Protein AF-A0A2N8C670-F1 (afdb_monomer_lite)

Structure (mmCIF, N/CA/C/O backbone):
data_AF-A0A2N8C670-F1
#
_entry.id   AF-A0A2N8C670-F1
#
loop_
_atom_site.group_PDB
_atom_site.id
_atom_site.type_symbol
_atom_site.label_atom_id
_atom_site.label_alt_id
_atom_site.label_comp_id
_atom_site.label_asym_id
_atom_site.label_entity_id
_atom_site.label_seq_id
_atom_site.pdbx_PDB_ins_code
_atom_site.Cartn_x
_atom_site.Cartn_y
_atom_site.Cartn_z
_atom_site.occupancy
_atom_site.B_iso_or_equiv
_atom_site.auth_seq_id
_atom_site.auth_comp_id
_atom_site.auth_asym_id
_atom_site.auth_atom_id
_atom_site.pdbx_PDB_model_num
ATOM 1 N N . MET A 1 1 ? 7.384 -11.975 -25.880 1.00 37.09 1 MET A N 1
ATOM 2 C CA . MET A 1 1 ? 7.528 -10.860 -24.914 1.00 37.09 1 MET A CA 1
ATOM 3 C C . MET A 1 1 ? 8.183 -11.409 -23.660 1.00 37.09 1 MET A C 1
ATOM 5 O O . MET A 1 1 ? 7.672 -12.385 -23.130 1.00 37.09 1 MET A O 1
ATOM 9 N N . LYS A 1 2 ? 9.325 -10.861 -23.216 1.00 44.34 2 LYS A N 1
ATOM 10 C CA . LYS A 1 2 ? 9.899 -11.237 -21.913 1.00 44.34 2 LYS A CA 1
ATOM 11 C C . LYS A 1 2 ? 8.864 -10.874 -20.846 1.00 44.34 2 LYS A C 1
A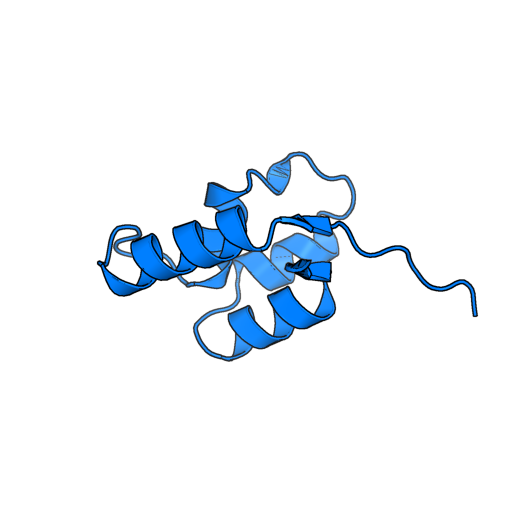TOM 13 O O . LYS A 1 2 ? 8.475 -9.710 -20.779 1.00 44.34 2 LYS A O 1
ATOM 18 N N . SER A 1 3 ? 8.388 -11.853 -20.078 1.00 50.91 3 SER A N 1
ATOM 19 C CA . SER A 1 3 ? 7.581 -11.577 -18.890 1.00 50.91 3 SER A CA 1
ATOM 20 C C . SER A 1 3 ? 8.416 -10.654 -18.006 1.00 50.91 3 SER A C 1
ATOM 22 O O . SER A 1 3 ? 9.514 -11.035 -17.596 1.00 50.91 3 SER A O 1
ATOM 24 N N . ARG A 1 4 ? 7.990 -9.401 -17.813 1.00 69.31 4 ARG A N 1
ATOM 25 C CA . ARG A 1 4 ? 8.643 -8.532 -16.831 1.00 69.31 4 ARG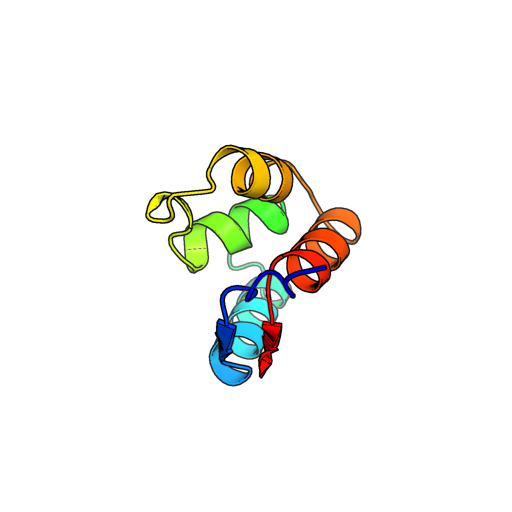 A CA 1
ATOM 26 C C . ARG A 1 4 ? 8.404 -9.194 -15.483 1.00 69.31 4 ARG A C 1
ATOM 28 O O . ARG A 1 4 ? 7.254 -9.297 -15.065 1.00 69.31 4 ARG A O 1
ATOM 35 N N . ILE A 1 5 ? 9.471 -9.684 -14.855 1.00 77.00 5 ILE A N 1
ATOM 36 C CA . ILE A 1 5 ? 9.404 -10.212 -13.494 1.00 77.00 5 ILE A CA 1
ATOM 37 C C . ILE A 1 5 ? 8.893 -9.063 -12.628 1.00 77.00 5 ILE A C 1
ATOM 39 O O . ILE A 1 5 ? 9.528 -8.010 -12.554 1.00 77.00 5 ILE A O 1
ATOM 43 N N . ARG A 1 6 ? 7.692 -9.228 -12.074 1.00 87.31 6 ARG A N 1
ATOM 44 C CA . ARG A 1 6 ? 7.109 -8.254 -11.156 1.00 87.31 6 ARG A CA 1
ATOM 45 C C . ARG A 1 6 ? 7.776 -8.430 -9.798 1.00 87.31 6 ARG A C 1
ATOM 47 O O . ARG A 1 6 ? 7.961 -9.579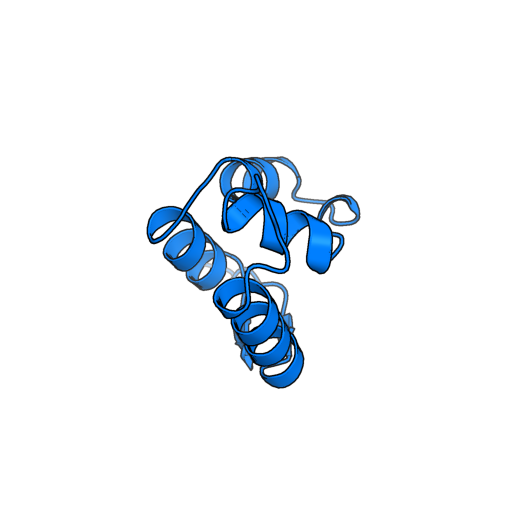 -9.395 1.00 87.31 6 ARG A O 1
ATOM 54 N N . PRO A 1 7 ? 8.121 -7.342 -9.092 1.00 90.81 7 PRO A N 1
ATOM 55 C CA . PRO A 1 7 ? 8.571 -7.452 -7.717 1.00 90.81 7 PRO A CA 1
ATOM 56 C C . PRO A 1 7 ? 7.524 -8.186 -6.883 1.00 90.81 7 PRO A C 1
ATOM 58 O O . PRO A 1 7 ? 6.314 -8.011 -7.070 1.00 90.81 7 PRO A O 1
ATOM 61 N N . GLU A 1 8 ? 8.007 -9.033 -5.991 1.00 94.75 8 GLU A N 1
ATOM 62 C CA . GLU A 1 8 ? 7.166 -9.905 -5.190 1.00 94.75 8 GLU A CA 1
ATOM 63 C C . GLU A 1 8 ? 6.944 -9.285 -3.816 1.00 94.75 8 GLU A C 1
ATOM 65 O O . GLU A 1 8 ? 7.855 -8.698 -3.233 1.00 94.75 8 GLU A O 1
ATOM 70 N N . ILE A 1 9 ? 5.722 -9.413 -3.314 1.00 95.75 9 ILE A N 1
ATOM 71 C CA . ILE A 1 9 ? 5.355 -9.057 -1.949 1.00 95.75 9 ILE A CA 1
ATOM 72 C C . ILE A 1 9 ? 4.752 -10.302 -1.323 1.00 95.75 9 ILE A C 1
ATOM 74 O O . ILE A 1 9 ? 3.862 -10.927 -1.905 1.00 95.75 9 ILE A O 1
ATOM 78 N N . GLU A 1 10 ? 5.250 -10.658 -0.145 1.00 97.44 10 GLU A N 1
ATOM 79 C CA . GLU A 1 10 ? 4.690 -11.759 0.625 1.00 97.44 10 GLU A CA 1
ATOM 80 C C . GLU A 1 10 ? 3.239 -11.451 0.995 1.00 97.44 10 GLU A C 1
ATOM 82 O O . GLU 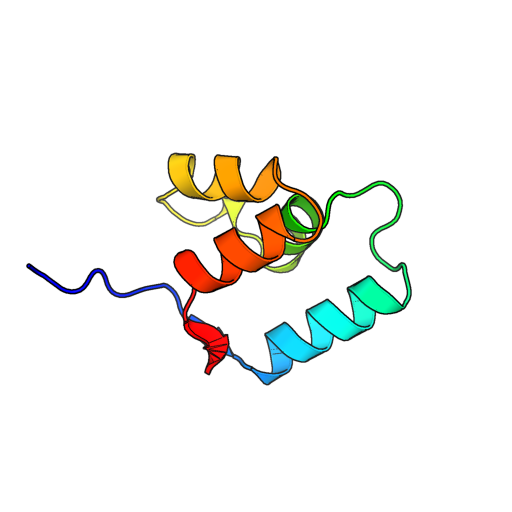A 1 10 ? 2.922 -10.355 1.466 1.00 97.44 10 GLU A O 1
ATOM 87 N N . ARG A 1 11 ? 2.353 -12.431 0.809 1.00 97.25 11 ARG A N 1
ATOM 88 C CA . ARG A 1 11 ? 0.929 -12.307 1.128 1.00 97.25 11 ARG A CA 1
ATOM 89 C C . ARG A 1 11 ? 0.705 -11.843 2.562 1.00 97.25 11 ARG A C 1
ATOM 91 O O . ARG A 1 11 ? -0.088 -10.936 2.765 1.00 97.25 11 ARG A O 1
ATOM 98 N N . ALA A 1 12 ? 1.453 -12.388 3.519 1.00 97.88 12 ALA A N 1
ATOM 99 C CA . ALA A 1 12 ? 1.352 -11.987 4.920 1.00 97.88 12 ALA A CA 1
ATOM 100 C C . ALA A 1 12 ? 1.642 -10.488 5.125 1.00 97.88 12 ALA A C 1
ATOM 102 O O . ALA A 1 12 ? 0.873 -9.808 5.796 1.00 97.88 12 ALA A O 1
ATOM 103 N N . ALA A 1 13 ? 2.692 -9.953 4.491 1.00 98.12 13 ALA A N 1
ATOM 104 C CA . ALA A 1 13 ? 3.031 -8.532 4.579 1.00 98.12 13 ALA A CA 1
ATOM 105 C C . ALA A 1 13 ? 1.993 -7.641 3.873 1.00 98.12 13 ALA A C 1
ATOM 107 O O . ALA A 1 13 ? 1.699 -6.534 4.322 1.00 98.12 13 ALA A O 1
ATOM 108 N N . TYR A 1 14 ? 1.414 -8.118 2.767 1.00 98.12 14 TYR A N 1
ATOM 109 C CA . TYR A 1 14 ? 0.320 -7.416 2.096 1.00 98.12 14 TYR A CA 1
ATOM 110 C C . TYR A 1 14 ? -0.952 -7.374 2.953 1.00 98.12 14 TYR A C 1
ATOM 112 O O . TYR A 1 14 ? -1.581 -6.322 3.063 1.00 98.12 14 TYR A O 1
ATOM 120 N N . ASP A 1 15 ? -1.308 -8.494 3.577 1.00 98.12 15 ASP A N 1
ATOM 121 C CA . ASP A 1 15 ? -2.478 -8.598 4.446 1.00 98.12 15 ASP A CA 1
ATOM 122 C C . ASP A 1 15 ? -2.290 -7.750 5.724 1.00 98.12 15 ASP A C 1
ATOM 124 O O . ASP A 1 15 ? -3.224 -7.071 6.149 1.00 98.12 15 ASP A O 1
ATOM 128 N N . GLU A 1 16 ? -1.072 -7.689 6.284 1.00 98.44 16 GLU A N 1
ATOM 129 C CA . GLU A 1 16 ? -0.721 -6.775 7.384 1.00 98.44 16 GLU A CA 1
ATOM 130 C C . GLU A 1 16 ? -0.896 -5.305 6.977 1.00 98.44 16 GLU A C 1
ATOM 132 O O . GLU A 1 16 ? -1.513 -4.522 7.703 1.00 98.44 16 GLU A O 1
ATOM 137 N N . PHE A 1 17 ? -0.417 -4.929 5.789 1.00 98.31 17 PHE A N 1
ATOM 138 C CA . PHE A 1 17 ? -0.631 -3.587 5.254 1.00 98.31 17 PHE A CA 1
ATOM 139 C C . PHE A 1 17 ? -2.125 -3.248 5.131 1.00 98.31 17 PHE A C 1
ATOM 141 O O . PHE A 1 17 ? -2.528 -2.146 5.509 1.00 98.31 17 PHE A O 1
ATOM 148 N N . LEU A 1 18 ? -2.953 -4.175 4.634 1.00 97.62 18 LEU A N 1
ATOM 149 C CA . LEU A 1 18 ? -4.399 -3.962 4.526 1.00 97.62 18 LEU A CA 1
ATOM 150 C C . LEU A 1 18 ? -5.053 -3.794 5.901 1.00 97.62 18 LEU A C 1
ATOM 152 O O . LEU A 1 18 ? -5.855 -2.881 6.076 1.00 97.62 18 LEU A O 1
ATOM 156 N N . ALA A 1 19 ? -4.664 -4.592 6.895 1.00 98.19 19 ALA A N 1
ATOM 157 C CA . ALA A 1 19 ? -5.170 -4.447 8.259 1.00 98.19 19 ALA A CA 1
ATOM 158 C C . ALA A 1 19 ? -4.800 -3.083 8.878 1.00 98.19 19 ALA A C 1
ATOM 160 O O . ALA A 1 19 ? -5.619 -2.438 9.539 1.00 98.19 19 ALA A O 1
ATOM 161 N N . LEU A 1 20 ? -3.581 -2.595 8.626 1.00 98.25 20 LEU A N 1
ATOM 162 C CA . LEU A 1 20 ? -3.161 -1.253 9.041 1.00 98.25 20 LEU A CA 1
ATOM 163 C C . LEU A 1 20 ? -3.945 -0.158 8.305 1.00 98.25 20 LEU A C 1
ATOM 165 O O . LEU A 1 20 ? -4.330 0.841 8.909 1.00 98.25 20 LEU A O 1
ATOM 169 N N . TRP A 1 21 ? -4.217 -0.347 7.015 1.00 97.56 21 TRP A N 1
ATOM 170 C CA . TRP A 1 21 ? -5.031 0.580 6.234 1.00 97.56 21 TRP A CA 1
ATOM 171 C C . TRP A 1 21 ? -6.468 0.664 6.754 1.00 97.56 21 TRP A C 1
ATOM 173 O O . TRP A 1 21 ? -6.948 1.761 7.040 1.00 97.56 21 TRP A O 1
ATOM 183 N N . ASP A 1 22 ? -7.121 -0.479 6.952 1.00 96.12 22 ASP A N 1
ATOM 184 C CA . ASP A 1 22 ? -8.511 -0.552 7.409 1.00 96.12 22 ASP A CA 1
ATOM 185 C C . ASP A 1 22 ? -8.686 -0.047 8.851 1.00 96.12 22 ASP A C 1
ATOM 187 O O . ASP A 1 22 ? -9.754 0.445 9.210 1.00 96.12 22 ASP A O 1
ATOM 191 N N . SER A 1 23 ? -7.631 -0.108 9.671 1.00 96.88 23 SER A N 1
ATOM 192 C CA . SER A 1 23 ? -7.620 0.480 11.020 1.00 96.88 23 SER A CA 1
ATOM 193 C C . SER A 1 23 ? -7.329 1.986 11.047 1.00 96.88 23 SER A C 1
ATOM 195 O O . SER A 1 23 ? -7.384 2.596 12.114 1.00 96.88 23 SER A O 1
ATOM 197 N N . GLY A 1 24 ? -7.041 2.605 9.897 1.00 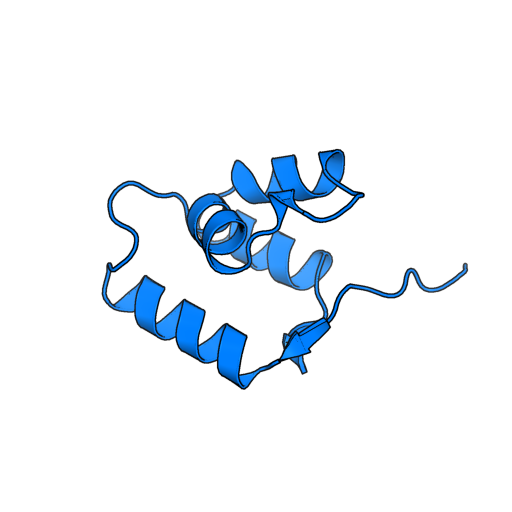96.19 24 GLY A N 1
ATOM 198 C CA . GLY A 1 24 ? -6.773 4.041 9.795 1.00 96.19 24 GLY A CA 1
ATOM 199 C C . GLY A 1 24 ? -5.347 4.453 10.175 1.00 96.19 24 GLY A C 1
ATOM 200 O O . GLY A 1 24 ? -5.099 5.636 10.385 1.00 96.19 24 GLY A O 1
ATOM 201 N N . ALA A 1 25 ? -4.385 3.523 10.221 1.00 97.19 25 ALA A N 1
ATOM 202 C CA . ALA A 1 25 ? -3.005 3.801 10.644 1.00 97.19 25 ALA A CA 1
ATOM 203 C C . ALA A 1 25 ? -2.242 4.787 9.730 1.00 97.19 25 ALA A C 1
ATOM 205 O O . ALA A 1 25 ? -1.179 5.289 10.097 1.00 97.19 25 ALA A O 1
ATOM 206 N N . PHE A 1 26 ? -2.766 5.064 8.534 1.00 96.75 26 PHE A N 1
ATOM 207 C CA . PHE A 1 26 ? -2.165 5.955 7.542 1.00 96.75 26 PHE A CA 1
ATOM 208 C C . PHE A 1 26 ? -2.987 7.237 7.362 1.00 96.75 26 PHE A C 1
ATOM 210 O O . PHE A 1 26 ? -3.389 7.579 6.247 1.00 96.75 26 PHE A O 1
ATOM 217 N N . GLU A 1 27 ? -3.239 7.953 8.460 1.00 92.81 27 GLU A N 1
ATOM 218 C CA . GLU A 1 27 ? -3.988 9.212 8.436 1.00 92.81 27 GLU A CA 1
ATOM 219 C C . GLU A 1 27 ? -3.441 10.191 7.387 1.00 92.81 27 GLU A C 1
ATOM 221 O O . GLU A 1 27 ? -2.230 10.384 7.244 1.00 92.81 27 GLU A O 1
ATOM 226 N N . ASN A 1 28 ? -4.357 10.832 6.655 1.00 94.31 28 ASN A N 1
ATOM 227 C CA . ASN A 1 28 ? -4.068 11.816 5.606 1.00 94.31 28 ASN A CA 1
ATOM 228 C C . ASN A 1 28 ? -3.227 11.300 4.423 1.00 94.31 28 ASN A C 1
ATOM 230 O O . ASN A 1 28 ? -2.749 12.102 3.618 1.00 94.31 28 ASN A O 1
ATOM 234 N N . GLN A 1 29 ? -3.055 9.984 4.276 1.00 97.81 29 GLN A N 1
ATOM 235 C CA . GLN A 1 29 ? -2.390 9.394 3.118 1.00 97.81 29 GLN A CA 1
ATOM 236 C C . GLN A 1 29 ? -3.410 8.785 2.163 1.00 97.81 29 GLN A C 1
ATOM 238 O O . GLN A 1 29 ? -4.362 8.125 2.572 1.00 97.81 29 GLN A O 1
ATOM 243 N N . ARG A 1 30 ? -3.168 8.957 0.861 1.00 98.06 30 ARG A N 1
ATOM 244 C CA . ARG A 1 30 ? -3.831 8.141 -0.164 1.00 98.06 30 ARG A CA 1
ATOM 245 C C . ARG A 1 30 ? -3.340 6.700 -0.052 1.00 98.06 30 ARG A C 1
ATOM 247 O O . ARG A 1 30 ? -2.177 6.479 0.291 1.00 98.06 30 ARG A O 1
ATOM 254 N N . LEU A 1 31 ? -4.159 5.726 -0.435 1.00 98.44 31 LEU A N 1
ATOM 255 C CA . LEU A 1 31 ? -3.795 4.307 -0.339 1.00 98.44 31 LEU A CA 1
ATOM 256 C C . LEU A 1 31 ? -2.465 3.990 -1.047 1.00 98.44 31 LEU A C 1
ATOM 258 O O . LEU A 1 31 ? -1.620 3.272 -0.512 1.00 98.44 31 LEU A O 1
ATOM 262 N N . GLY A 1 32 ? -2.251 4.552 -2.239 1.00 98.25 32 GLY A N 1
ATOM 263 C CA . GLY A 1 32 ? -1.022 4.339 -3.002 1.00 98.25 32 GLY A CA 1
ATOM 264 C C . GLY A 1 32 ? 0.211 4.973 -2.353 1.00 98.25 32 GLY A C 1
ATOM 265 O O . GLY A 1 32 ? 1.292 4.386 -2.376 1.00 98.25 32 GLY A O 1
ATOM 266 N N . GLN A 1 33 ? 0.042 6.129 -1.705 1.00 98.50 33 GLN A N 1
ATOM 267 C CA . GLN A 1 33 ? 1.084 6.790 -0.918 1.00 98.50 33 GLN A CA 1
ATOM 268 C C . GLN A 1 33 ? 1.446 5.971 0.327 1.00 98.50 33 GLN A C 1
ATOM 270 O O . GLN A 1 33 ? 2.628 5.731 0.574 1.00 98.50 33 GLN A O 1
ATOM 275 N N . ALA A 1 34 ? 0.441 5.502 1.070 1.00 98.56 34 ALA A N 1
ATOM 276 C CA . ALA A 1 34 ? 0.628 4.660 2.247 1.00 98.56 34 ALA A CA 1
ATOM 277 C C . ALA A 1 34 ? 1.401 3.385 1.896 1.00 98.56 34 ALA A C 1
ATOM 279 O O . ALA A 1 34 ? 2.412 3.076 2.525 1.00 98.56 34 ALA A O 1
ATOM 280 N N . PHE A 1 35 ? 0.992 2.701 0.825 1.00 98.44 35 PHE A N 1
ATOM 281 C CA . PHE A 1 35 ? 1.670 1.510 0.323 1.00 98.44 35 PHE A CA 1
ATOM 282 C C . PHE A 1 35 ? 3.123 1.798 -0.081 1.00 98.44 35 PHE A C 1
ATOM 284 O O . PHE A 1 35 ? 4.046 1.086 0.319 1.00 98.44 35 PHE A O 1
ATOM 291 N N . TYR A 1 36 ? 3.342 2.875 -0.843 1.00 98.25 36 TYR A N 1
ATOM 292 C CA . TYR A 1 36 ? 4.673 3.283 -1.288 1.00 98.25 36 TYR A CA 1
ATOM 293 C C . TYR A 1 36 ? 5.626 3.542 -0.116 1.00 98.25 36 TYR A C 1
ATOM 295 O O . TYR A 1 36 ? 6.789 3.122 -0.147 1.00 98.25 36 TYR A O 1
ATOM 303 N N . ASN A 1 37 ? 5.127 4.198 0.931 1.00 97.69 37 ASN A N 1
ATOM 304 C CA . ASN A 1 37 ? 5.891 4.504 2.132 1.00 97.69 37 ASN A CA 1
ATOM 305 C C . ASN A 1 37 ? 6.145 3.253 2.981 1.00 97.69 37 ASN A C 1
ATOM 307 O O . ASN A 1 37 ? 7.292 3.003 3.358 1.00 97.69 37 ASN A O 1
ATOM 311 N N . HIS A 1 38 ? 5.104 2.453 3.234 1.00 97.94 38 HIS A N 1
ATOM 312 C CA . HIS A 1 38 ? 5.162 1.251 4.067 1.00 97.94 38 HIS A CA 1
ATOM 313 C C . HIS A 1 38 ? 6.200 0.248 3.542 1.00 97.94 38 HIS A C 1
ATOM 315 O O . HIS A 1 38 ? 7.088 -0.173 4.282 1.00 97.94 38 HIS A O 1
ATOM 321 N N . PHE A 1 39 ? 6.186 -0.031 2.234 1.00 97.19 39 PHE A N 1
ATOM 322 C CA . PHE A 1 39 ? 7.139 -0.945 1.591 1.00 97.19 39 PHE A CA 1
ATOM 323 C C . PHE A 1 39 ? 8.457 -0.281 1.158 1.00 97.19 39 PHE A C 1
ATOM 325 O O . PHE A 1 39 ? 9.288 -0.914 0.506 1.00 97.19 39 PHE A O 1
ATOM 332 N N . ARG A 1 40 ? 8.687 0.991 1.518 1.00 96.38 40 ARG A N 1
ATOM 333 C CA . ARG A 1 40 ? 9.916 1.750 1.206 1.00 96.38 40 ARG A CA 1
ATOM 334 C C . ARG A 1 40 ? 10.278 1.722 -0.284 1.00 96.38 40 ARG A C 1
ATOM 336 O O . ARG A 1 40 ? 11.448 1.601 -0.655 1.00 96.38 40 ARG A O 1
ATOM 343 N N . LEU A 1 41 ? 9.274 1.880 -1.146 1.00 95.50 41 LEU A N 1
ATOM 344 C CA . LEU A 1 41 ? 9.423 1.734 -2.597 1.00 95.50 41 LEU A CA 1
ATOM 345 C C . LEU A 1 41 ? 10.329 2.801 -3.231 1.00 95.50 41 LEU A C 1
ATOM 347 O O . LEU A 1 41 ? 10.823 2.599 -4.337 1.00 95.50 41 LEU A O 1
ATOM 351 N N . HIS A 1 42 ? 10.635 3.890 -2.518 1.00 93.06 42 HIS A N 1
ATOM 352 C CA . HIS A 1 42 ? 11.653 4.880 -2.901 1.00 93.06 42 HIS A CA 1
ATOM 353 C C . HIS A 1 42 ? 13.059 4.290 -3.108 1.00 93.06 42 HIS A C 1
ATOM 355 O O . HIS A 1 42 ? 13.914 4.944 -3.696 1.00 93.06 42 HIS A O 1
ATOM 361 N N . ARG A 1 43 ? 13.312 3.061 -2.640 1.00 93.19 43 ARG A N 1
ATOM 362 C CA . ARG A 1 43 ? 14.598 2.362 -2.801 1.00 93.19 43 ARG A CA 1
ATOM 363 C C . ARG A 1 43 ? 14.721 1.566 -4.101 1.00 93.19 43 ARG A C 1
ATOM 365 O O . ARG A 1 43 ? 15.806 1.082 -4.403 1.00 93.19 43 ARG A O 1
ATOM 372 N N . LEU A 1 44 ? 13.630 1.398 -4.846 1.00 90.12 44 LEU A N 1
ATOM 373 C CA . LEU A 1 44 ? 13.620 0.648 -6.104 1.00 90.12 44 LEU A CA 1
ATOM 374 C C . LEU A 1 44 ? 14.028 1.538 -7.288 1.00 90.12 44 LEU A C 1
ATOM 376 O O . LEU A 1 44 ? 13.944 2.762 -7.216 1.00 90.12 44 LEU A O 1
ATOM 380 N N . SER A 1 45 ? 14.465 0.949 -8.398 1.00 86.88 45 SER A N 1
ATOM 381 C CA . SER A 1 45 ? 14.982 1.712 -9.544 1.00 86.88 45 SER A CA 1
ATOM 382 C C . SER A 1 45 ? 13.872 2.301 -10.429 1.00 86.88 45 SER A C 1
ATOM 384 O O . SER A 1 45 ? 14.046 3.343 -11.057 1.00 86.88 45 SER A O 1
ATOM 386 N N . GLU A 1 46 ? 12.695 1.684 -10.455 1.00 88.19 46 GLU A N 1
ATOM 387 C CA . GLU A 1 46 ? 11.575 1.987 -11.350 1.00 88.19 46 GLU A CA 1
ATOM 388 C C . GLU A 1 46 ? 10.700 3.155 -10.855 1.00 88.19 46 GLU A C 1
ATOM 390 O O . GLU A 1 46 ? 9.468 3.115 -10.919 1.00 88.19 46 GLU A O 1
ATOM 395 N N . GLN A 1 47 ? 11.327 4.238 -10.389 1.00 91.38 47 GLN A N 1
ATOM 396 C CA . GLN A 1 47 ? 10.639 5.345 -9.712 1.00 91.38 47 GLN A CA 1
ATOM 397 C C . GLN A 1 47 ? 9.538 6.013 -10.542 1.00 91.38 47 GLN A C 1
ATOM 399 O O . GLN A 1 47 ? 8.533 6.430 -9.980 1.00 91.38 47 GLN A O 1
ATOM 404 N N . ARG A 1 48 ? 9.642 6.062 -11.877 1.00 91.12 48 ARG A N 1
ATOM 405 C CA . ARG A 1 48 ? 8.582 6.644 -12.725 1.00 91.12 48 ARG A CA 1
ATOM 406 C C . ARG A 1 48 ? 7.254 5.884 -12.618 1.00 91.12 48 ARG A C 1
ATOM 408 O O . ARG A 1 48 ? 6.197 6.503 -12.594 1.00 91.12 48 ARG A O 1
ATOM 415 N N . LEU A 1 49 ? 7.306 4.552 -12.569 1.00 91.50 49 LEU A N 1
ATOM 416 C CA . LEU A 1 49 ? 6.117 3.712 -12.401 1.00 91.50 49 LEU A CA 1
ATOM 417 C C . LEU A 1 49 ? 5.578 3.826 -10.971 1.00 91.50 49 LEU A C 1
ATOM 419 O O . LEU A 1 49 ? 4.374 3.956 -10.764 1.00 91.50 49 LEU A O 1
ATOM 423 N N . LEU A 1 50 ? 6.485 3.814 -9.995 1.00 94.94 50 LEU A N 1
ATOM 424 C CA . LEU A 1 50 ? 6.147 3.861 -8.575 1.00 94.94 50 LEU A CA 1
ATOM 425 C C .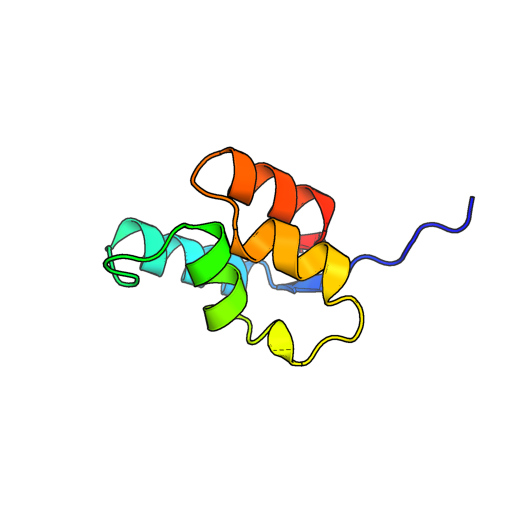 LEU A 1 50 ? 5.606 5.229 -8.142 1.00 94.94 50 LEU A C 1
ATOM 427 O O . LEU A 1 50 ? 4.792 5.293 -7.227 1.00 94.94 50 LEU A O 1
ATOM 431 N N . HIS A 1 51 ? 5.978 6.305 -8.835 1.00 94.88 51 HIS A N 1
ATOM 432 C CA . HIS A 1 51 ? 5.393 7.626 -8.631 1.00 94.88 51 HIS A CA 1
ATOM 433 C C . HIS A 1 51 ? 3.902 7.647 -8.997 1.00 94.88 51 HIS A C 1
ATOM 435 O O . HIS A 1 51 ? 3.090 8.154 -8.233 1.00 94.88 51 HIS A O 1
ATOM 441 N N . GLY A 1 52 ? 3.513 6.989 -10.095 1.00 95.38 52 GLY A N 1
ATOM 442 C CA . GLY A 1 52 ? 2.098 6.847 -10.453 1.00 95.38 52 GLY A CA 1
ATOM 443 C C . GLY A 1 52 ? 1.292 6.057 -9.414 1.00 95.38 52 GLY A C 1
ATOM 444 O O . GLY A 1 52 ? 0.130 6.371 -9.161 1.00 95.38 52 GLY A O 1
ATOM 445 N N . LEU A 1 53 ? 1.913 5.066 -8.761 1.00 97.50 53 LEU A N 1
ATOM 446 C CA . LEU A 1 53 ? 1.315 4.394 -7.605 1.00 97.50 53 LEU A CA 1
ATOM 447 C C . LEU A 1 53 ? 1.192 5.350 -6.410 1.00 97.50 53 LEU A C 1
ATOM 449 O O . LEU A 1 53 ? 0.111 5.460 -5.844 1.00 97.50 53 LEU A O 1
ATOM 453 N N . TYR A 1 54 ? 2.252 6.078 -6.064 1.00 98.00 54 TYR A N 1
ATOM 454 C CA . TYR A 1 54 ? 2.269 7.039 -4.955 1.00 98.00 54 TYR A CA 1
ATOM 455 C C . TYR A 1 54 ? 1.169 8.119 -5.057 1.00 98.00 54 TYR A C 1
ATOM 457 O O . TYR A 1 54 ? 0.580 8.536 -4.057 1.00 98.00 54 TYR A O 1
ATOM 465 N N . GLU A 1 55 ? 0.857 8.579 -6.267 1.00 97.81 55 GLU A N 1
ATOM 466 C CA . GLU A 1 55 ? -0.192 9.580 -6.499 1.00 97.81 55 GLU A CA 1
ATOM 467 C C . GLU A 1 55 ? -1.613 8.998 -6.466 1.00 97.81 55 GLU A C 1
ATOM 469 O O . GLU A 1 55 ? -2.581 9.730 -6.265 1.00 97.81 55 GLU A O 1
ATOM 474 N N . SER A 1 56 ? -1.759 7.686 -6.642 1.00 97.88 56 SER A N 1
ATOM 475 C CA . SER A 1 56 ? -3.062 7.030 -6.739 1.00 97.88 56 SER A CA 1
ATOM 476 C C . SER A 1 56 ? -3.738 6.807 -5.382 1.00 97.88 56 SER A C 1
ATOM 478 O O . SER A 1 56 ? -3.087 6.695 -4.342 1.00 97.88 56 SER A O 1
ATOM 480 N N . ASP A 1 57 ? -5.069 6.703 -5.403 1.00 97.75 57 ASP A N 1
ATOM 481 C CA . ASP A 1 57 ? -5.885 6.461 -4.212 1.00 97.75 57 ASP A CA 1
ATOM 482 C C . ASP A 1 57 ? -6.972 5.404 -4.444 1.00 97.75 57 ASP A C 1
ATOM 484 O O . ASP A 1 57 ? -7.334 5.098 -5.591 1.00 97.75 57 ASP A O 1
ATOM 488 N N . GLY A 1 58 ? -7.484 4.845 -3.346 1.00 95.25 58 GLY A N 1
ATOM 489 C CA . GLY A 1 58 ? -8.587 3.892 -3.308 1.00 95.25 58 GLY A CA 1
ATOM 490 C C . GLY A 1 58 ? -8.459 2.797 -4.367 1.00 95.25 58 GLY A C 1
ATOM 491 O O . GLY A 1 58 ? -7.433 2.129 -4.503 1.00 95.25 58 GLY A O 1
ATOM 492 N N . ARG A 1 59 ? -9.497 2.629 -5.192 1.00 96.88 59 ARG A N 1
ATOM 493 C CA . ARG A 1 59 ? -9.519 1.574 -6.218 1.00 96.88 59 ARG A CA 1
ATOM 494 C C . ARG A 1 59 ? -8.417 1.718 -7.272 1.00 96.88 59 ARG A C 1
ATOM 496 O O . ARG A 1 59 ? -7.936 0.703 -7.772 1.00 96.88 59 ARG A O 1
ATOM 503 N N . LYS A 1 60 ? -8.000 2.946 -7.605 1.00 97.56 60 LYS A N 1
ATOM 504 C CA . LYS A 1 60 ? -6.906 3.168 -8.566 1.00 97.56 60 LYS A CA 1
ATOM 505 C C . LYS A 1 60 ? -5.584 2.644 -8.008 1.00 97.56 60 LYS A C 1
ATOM 507 O O . LYS A 1 60 ? -4.856 1.982 -8.743 1.00 97.56 60 LYS A O 1
ATOM 512 N N . ALA A 1 61 ? -5.327 2.866 -6.720 1.00 97.94 61 ALA A N 1
ATOM 513 C CA . ALA A 1 61 ? -4.153 2.326 -6.043 1.00 97.94 61 ALA A CA 1
ATOM 514 C C . ALA A 1 61 ? -4.177 0.795 -5.978 1.00 97.94 61 ALA A C 1
ATOM 516 O O . ALA A 1 61 ? -3.189 0.166 -6.345 1.00 97.94 61 ALA A O 1
ATOM 517 N N . LEU A 1 62 ? -5.313 0.180 -5.630 1.00 97.25 62 LEU A N 1
ATOM 518 C CA . LEU A 1 62 ? -5.444 -1.286 -5.632 1.00 97.25 62 LEU A CA 1
ATOM 519 C C . LEU A 1 62 ? -5.139 -1.898 -7.007 1.00 97.25 62 LEU A C 1
ATOM 521 O O . LEU A 1 62 ? -4.390 -2.870 -7.108 1.00 97.25 62 LEU A O 1
ATOM 525 N N . ASN A 1 63 ? -5.672 -1.300 -8.076 1.00 96.75 63 ASN A N 1
ATOM 526 C CA . ASN A 1 63 ? -5.404 -1.750 -9.440 1.00 96.75 63 ASN A CA 1
ATOM 527 C C . ASN A 1 63 ? -3.922 -1.581 -9.816 1.00 96.75 63 ASN A C 1
ATOM 529 O O . ASN A 1 63 ? -3.345 -2.467 -10.446 1.00 96.75 63 ASN A O 1
ATOM 533 N N . ALA A 1 64 ? -3.296 -0.466 -9.422 1.00 96.50 64 ALA A N 1
ATOM 534 C CA . ALA A 1 64 ? -1.873 -0.232 -9.650 1.00 96.50 64 ALA A CA 1
ATOM 535 C C . ALA A 1 64 ? -1.006 -1.257 -8.902 1.00 96.50 64 ALA A C 1
ATOM 537 O O . ALA A 1 64 ? -0.107 -1.838 -9.505 1.00 96.50 64 ALA A O 1
ATOM 538 N N . ILE A 1 65 ? -1.314 -1.553 -7.635 1.00 96.94 65 ILE A N 1
ATOM 539 C CA . ILE A 1 65 ? -0.608 -2.566 -6.838 1.00 96.94 65 ILE A CA 1
ATOM 540 C C . ILE A 1 65 ? -0.693 -3.937 -7.518 1.00 96.94 65 ILE A C 1
ATOM 542 O O . ILE A 1 65 ? 0.340 -4.553 -7.773 1.00 96.94 65 ILE A O 1
ATOM 546 N N . ALA A 1 66 ? -1.898 -4.381 -7.890 1.00 95.25 66 ALA A N 1
ATOM 547 C CA . ALA A 1 66 ? -2.108 -5.669 -8.554 1.00 95.25 66 ALA A CA 1
ATOM 548 C C . ALA A 1 66 ? -1.435 -5.762 -9.937 1.00 95.25 66 ALA A C 1
ATOM 550 O O . ALA A 1 66 ? -1.113 -6.858 -10.401 1.00 95.25 66 ALA A O 1
ATOM 551 N N . GLY A 1 67 ? -1.229 -4.624 -10.608 1.00 94.38 67 GLY A N 1
ATOM 552 C CA . GLY A 1 67 ? -0.518 -4.541 -11.883 1.00 94.38 67 GLY A CA 1
ATOM 553 C C . GLY A 1 67 ? 1.005 -4.553 -11.735 1.00 94.38 67 GLY A C 1
ATOM 554 O O . GLY A 1 67 ? 1.686 -5.203 -12.528 1.00 94.38 67 GLY A O 1
ATOM 555 N N . ILE A 1 68 ? 1.539 -3.864 -10.724 1.00 94.81 68 ILE A N 1
ATOM 556 C CA . ILE A 1 68 ? 2.983 -3.666 -10.525 1.00 94.81 68 ILE A CA 1
ATOM 557 C C . ILE A 1 68 ? 3.614 -4.846 -9.782 1.00 94.81 68 ILE A C 1
ATOM 559 O O . ILE A 1 68 ? 4.706 -5.275 -10.152 1.00 94.81 68 ILE A O 1
ATOM 563 N N . PHE A 1 69 ? 2.928 -5.391 -8.778 1.00 95.31 69 PHE A N 1
ATOM 564 C CA . PHE A 1 69 ? 3.468 -6.398 -7.869 1.00 95.31 69 PHE A CA 1
ATOM 565 C C . PHE A 1 69 ? 2.824 -7.766 -8.074 1.00 95.31 69 PHE A C 1
ATOM 567 O O . PHE A 1 69 ? 1.691 -7.895 -8.541 1.00 95.31 69 PHE A O 1
ATOM 574 N N . GLN A 1 70 ? 3.562 -8.805 -7.697 1.00 95.94 70 GLN A N 1
ATOM 575 C CA . GLN A 1 70 ? 3.029 -10.147 -7.517 1.00 95.94 70 GLN A CA 1
ATOM 576 C C . GLN A 1 70 ? 2.897 -10.436 -6.020 1.00 95.94 70 GLN A C 1
ATOM 578 O O . GLN A 1 70 ? 3.897 -10.476 -5.312 1.00 95.94 70 GLN A O 1
ATOM 583 N N . ILE A 1 71 ? 1.665 -10.641 -5.552 1.00 95.44 71 ILE A N 1
ATOM 584 C CA . ILE A 1 71 ? 1.374 -10.982 -4.154 1.00 95.44 71 ILE A CA 1
ATOM 585 C C . ILE A 1 71 ? 1.297 -12.503 -4.050 1.00 95.44 71 ILE A C 1
ATOM 587 O O . ILE A 1 71 ? 0.434 -13.103 -4.703 1.00 95.44 71 ILE A O 1
ATOM 591 N N . LYS A 1 72 ? 2.180 -13.119 -3.266 1.00 93.69 72 LYS A N 1
ATOM 592 C CA . LYS A 1 72 ? 2.262 -14.579 -3.135 1.00 93.69 72 LYS A CA 1
ATOM 593 C C . LYS A 1 72 ? 2.512 -15.028 -1.705 1.00 93.69 72 LYS A C 1
ATOM 595 O O . LYS A 1 72 ? 3.244 -14.318 -0.987 1.00 93.69 72 LYS A O 1
#

Foldseek 3Di:
DPDPPAAEDEQVLVVVLVVCVVVCVPPPAFSLLSVCVSVVVVPDPPVVLSVCSNPDHDPRNVVSCVVRYHYD

pLDDT: mean 93.1, std 11.28, range [37.09, 98.56]

Radius of gyration: 11.93 Å; chains: 1; bounding box: 24×26×36 Å

Sequence (72 aa):
MKSRIRPEIERAAYDEFLALWDSGAFENQRLGQAFYNHFRLHRLSEQRLLHGLYESDGRKALNAIAGIFQIK

Secondary structure (DSSP, 8-state):
-----PPEE-HHHHHHHHHHHHTT-STT--HHHHHHHHTTGGGSS-HHHHHHHHH--HHHHHHHHHHH-EE-